Protein AF-A0A950QG90-F1 (afdb_monomer_lite)

Sequence (172 aa):
ELANNVAQRLGIDSALLRQELRHAATNRSAQFNPGTQAEVSDAEKVIVRLLAPGAPNELDELRAQVSDVLLNESLTGGLAAASIIDSLLSPLAGGATPESDQRLLASILMQETEELSFELVESAIEALRRRKLEGRKRALNANIAEAERKNDAAALSALLAEKVAIERALRA

Secondary structure (DSSP, 8-state):
--SSSSTTS----TTTHHHHHHHHHHSTTS-----SS-PPPHHHHHHHHHHSTTS-GGGHHHHHHHHHHHHHTTTTTT-TTHHHHHHHH-GGG-PPPPHHHHHHHHHHHHS--S---HHHHHHHHHHHHHHHHHHHHHHHHHHHHHHHHHT-HHHHHHHHHHHHHHHHHTT-

pLDDT: mean 74.64, std 17.27, range [37.06, 91.25]

Structure (mmCIF, N/CA/C/O backbone):
data_AF-A0A950QG90-F1
#
_entry.id   AF-A0A950QG90-F1
#
loop_
_atom_site.group_PDB
_atom_site.id
_atom_site.type_symbol
_atom_site.label_atom_id
_atom_site.label_alt_id
_atom_site.label_comp_id
_atom_site.label_asym_id
_atom_site.label_entity_id
_atom_site.label_seq_id
_atom_site.pdbx_PDB_ins_code
_atom_site.Cartn_x
_atom_site.Cartn_y
_atom_site.Cartn_z
_atom_site.occupancy
_atom_site.B_iso_or_equiv
_atom_site.auth_seq_id
_atom_site.auth_comp_id
_atom_site.auth_asym_id
_atom_site.auth_atom_id
_atom_site.pdbx_PDB_model_num
ATOM 1 N N . GLU A 1 1 ? 45.994 20.817 -21.117 1.00 47.19 1 GLU A N 1
ATOM 2 C CA . GLU A 1 1 ? 44.967 21.871 -20.954 1.00 47.19 1 GLU A CA 1
ATOM 3 C C . GLU A 1 1 ? 43.684 21.301 -21.560 1.00 47.19 1 GLU A C 1
ATOM 5 O O . GLU A 1 1 ? 43.687 21.031 -22.744 1.00 47.19 1 GLU A O 1
ATOM 10 N N . LEU A 1 2 ? 42.690 20.781 -20.833 1.00 46.34 2 LEU A N 1
ATOM 11 C CA . LEU A 1 2 ? 41.703 21.523 -20.041 1.00 46.34 2 LEU A CA 1
ATOM 12 C C . LEU A 1 2 ? 40.858 20.539 -19.179 1.00 46.34 2 LEU A C 1
ATOM 14 O O . LEU A 1 2 ? 39.637 20.561 -19.220 1.00 46.34 2 LEU A O 1
ATOM 18 N N . ALA A 1 3 ? 41.499 19.631 -18.429 1.00 45.00 3 ALA A N 1
ATOM 19 C CA . ALA A 1 3 ? 40.799 18.685 -17.532 1.00 45.00 3 ALA A CA 1
ATOM 20 C C . ALA A 1 3 ? 41.344 18.646 -16.087 1.00 45.00 3 ALA A C 1
ATOM 22 O O . ALA A 1 3 ? 40.701 18.092 -15.204 1.00 45.00 3 ALA A O 1
ATOM 23 N N . ASN A 1 4 ? 42.480 19.300 -15.808 1.00 42.94 4 ASN A N 1
ATOM 24 C CA . ASN A 1 4 ? 43.113 19.293 -14.478 1.00 42.94 4 ASN A CA 1
ATOM 25 C C . ASN A 1 4 ? 42.771 20.503 -13.589 1.00 42.94 4 ASN A C 1
ATOM 27 O O . ASN A 1 4 ? 43.259 20.573 -12.468 1.00 42.94 4 ASN A O 1
ATOM 31 N N . ASN A 1 5 ? 41.943 21.453 -14.042 1.00 46.12 5 ASN A N 1
ATOM 32 C CA . ASN A 1 5 ? 41.734 22.724 -13.324 1.00 46.12 5 ASN A CA 1
ATOM 33 C C . ASN A 1 5 ? 40.428 22.845 -12.516 1.00 46.12 5 ASN A C 1
ATOM 35 O O . ASN A 1 5 ? 40.158 23.910 -11.971 1.00 46.12 5 ASN A O 1
ATOM 39 N N . VAL A 1 6 ? 39.629 21.780 -12.376 1.00 45.81 6 VAL A N 1
ATOM 40 C CA . VAL A 1 6 ? 38.404 21.819 -11.540 1.00 45.81 6 VAL A CA 1
ATOM 41 C C . VAL A 1 6 ? 38.549 21.019 -10.236 1.00 45.81 6 VAL A C 1
ATOM 43 O O . VAL A 1 6 ? 37.881 21.318 -9.251 1.00 45.81 6 VAL A O 1
ATOM 46 N N . ALA A 1 7 ? 39.499 20.083 -10.156 1.00 44.94 7 ALA A N 1
ATOM 47 C CA . ALA A 1 7 ? 39.683 19.224 -8.982 1.00 44.94 7 ALA A CA 1
ATOM 48 C C . ALA A 1 7 ? 40.475 19.866 -7.820 1.00 44.94 7 ALA A C 1
ATOM 50 O O . ALA A 1 7 ? 40.556 19.282 -6.746 1.00 44.94 7 ALA A O 1
ATOM 51 N N . GLN A 1 8 ? 41.045 21.065 -7.994 1.00 44.78 8 GLN A N 1
ATOM 52 C CA . GLN A 1 8 ? 41.934 21.687 -6.997 1.00 44.78 8 GLN A CA 1
ATOM 53 C C . GLN A 1 8 ? 41.297 22.860 -6.226 1.00 44.78 8 GLN A C 1
ATOM 55 O O . GLN A 1 8 ? 41.977 23.531 -5.453 1.00 44.78 8 GLN A O 1
ATOM 60 N N . ARG A 1 9 ? 39.991 23.120 -6.410 1.00 47.19 9 ARG A N 1
ATOM 61 C CA . ARG A 1 9 ? 39.286 24.254 -5.774 1.00 47.19 9 ARG A CA 1
ATOM 62 C C . ARG A 1 9 ? 38.211 23.902 -4.749 1.00 47.19 9 ARG A C 1
ATOM 64 O O . ARG A 1 9 ? 37.598 24.807 -4.194 1.00 47.19 9 ARG A O 1
ATOM 71 N N . LEU A 1 10 ? 38.028 22.626 -4.435 1.00 47.44 10 LEU A N 1
ATOM 72 C CA . LEU A 1 10 ? 37.177 22.193 -3.330 1.00 47.44 10 LEU A CA 1
ATOM 73 C C . LEU A 1 10 ? 37.956 21.156 -2.529 1.00 47.44 10 LEU A C 1
ATOM 75 O O . LEU A 1 10 ? 37.904 19.966 -2.817 1.00 47.44 10 LEU A O 1
ATOM 79 N N . GLY A 1 11 ? 38.734 21.645 -1.560 1.00 47.62 11 GLY A N 1
ATOM 80 C CA . GLY A 1 11 ? 39.412 20.836 -0.550 1.00 47.62 11 GLY A CA 1
ATOM 81 C C . GLY A 1 11 ? 38.398 20.137 0.349 1.00 47.62 11 GLY A C 1
ATOM 82 O O . GLY A 1 11 ? 38.196 20.538 1.489 1.00 47.62 11 GLY A O 1
ATOM 83 N N . ILE A 1 12 ? 37.724 19.129 -0.195 1.00 45.41 12 ILE A N 1
ATOM 84 C CA . ILE A 1 12 ? 36.775 18.295 0.526 1.00 45.41 12 ILE A CA 1
ATOM 85 C C . ILE A 1 12 ? 37.438 16.936 0.696 1.00 45.41 12 ILE A C 1
ATOM 87 O O . ILE A 1 12 ? 37.581 16.150 -0.242 1.00 45.41 12 ILE A O 1
ATOM 91 N N . ASP A 1 13 ? 37.892 16.724 1.925 1.00 48.12 13 ASP A N 1
ATOM 92 C CA . ASP A 1 13 ? 38.485 15.503 2.441 1.00 48.12 13 ASP A CA 1
ATOM 93 C C . ASP A 1 13 ? 37.626 14.278 2.087 1.00 48.12 13 ASP A C 1
ATOM 95 O O . ASP A 1 13 ? 36.554 14.029 2.647 1.00 48.12 13 ASP A O 1
ATOM 99 N N . SER A 1 14 ? 38.127 13.473 1.150 1.00 49.69 14 SER A N 1
ATOM 100 C CA . SER A 1 14 ? 37.496 12.257 0.607 1.00 49.69 14 SER A CA 1
ATOM 101 C C . SER A 1 14 ? 37.397 11.077 1.600 1.00 49.69 14 SER A C 1
ATOM 103 O O . SER A 1 14 ? 37.070 9.942 1.226 1.00 49.69 14 SER A O 1
ATOM 105 N N . ALA A 1 15 ? 37.640 11.338 2.885 1.00 49.34 15 ALA A N 1
ATOM 106 C CA . ALA A 1 15 ? 37.450 10.397 3.982 1.00 49.34 15 ALA A CA 1
ATOM 107 C C . ALA A 1 15 ? 36.160 10.658 4.782 1.00 49.34 15 ALA A C 1
ATOM 109 O O . ALA A 1 15 ? 35.570 9.701 5.280 1.00 49.34 15 ALA A O 1
ATOM 110 N N . LEU A 1 16 ? 35.661 11.903 4.844 1.00 48.56 16 LEU A N 1
ATOM 111 C CA . LEU A 1 16 ? 34.478 12.232 5.655 1.00 48.56 16 LEU A CA 1
ATOM 112 C C . LEU A 1 16 ? 33.152 11.878 4.949 1.00 48.56 16 LEU A C 1
ATOM 114 O O . LEU A 1 16 ? 32.185 11.479 5.593 1.00 48.56 16 LEU A O 1
ATOM 118 N N . LEU A 1 17 ? 33.119 11.920 3.609 1.00 46.31 17 LEU A N 1
ATOM 119 C CA . LEU A 1 17 ? 31.901 11.662 2.822 1.00 46.31 17 LEU A CA 1
ATOM 120 C C . LEU A 1 17 ? 31.435 10.192 2.881 1.00 46.31 17 LEU A C 1
ATOM 122 O O . LEU A 1 17 ? 30.248 9.897 2.756 1.00 46.31 17 LEU A O 1
ATOM 126 N N . ARG A 1 18 ? 32.362 9.250 3.104 1.00 48.28 18 ARG A N 1
ATOM 127 C CA . ARG A 1 18 ? 32.025 7.824 3.264 1.00 48.28 18 ARG A CA 1
ATOM 128 C C . ARG A 1 18 ? 31.489 7.492 4.657 1.00 48.28 18 ARG A C 1
ATOM 130 O O . ARG A 1 18 ? 30.793 6.490 4.803 1.00 48.28 18 ARG A O 1
ATOM 137 N N . GLN A 1 19 ? 31.764 8.328 5.658 1.00 47.28 19 GLN A N 1
ATOM 138 C CA . GLN A 1 19 ? 31.199 8.165 6.996 1.00 47.28 19 GLN A CA 1
ATOM 139 C C . GLN A 1 19 ? 29.782 8.755 7.081 1.00 47.28 19 GLN A C 1
ATOM 141 O O . GLN A 1 19 ? 28.897 8.111 7.642 1.00 47.28 19 GLN A O 1
ATOM 146 N N . GLU A 1 20 ? 29.530 9.887 6.418 1.00 51.44 20 GLU A N 1
ATOM 147 C CA . GLU A 1 20 ? 28.186 10.473 6.277 1.00 51.44 20 GLU A CA 1
ATOM 148 C C . GLU A 1 20 ? 27.225 9.553 5.494 1.00 51.44 20 GLU A C 1
ATOM 150 O O . GLU A 1 20 ? 26.095 9.316 5.925 1.00 51.44 20 GLU A O 1
ATOM 155 N N . LEU A 1 21 ? 27.683 8.916 4.405 1.00 49.56 21 LEU A N 1
ATOM 156 C CA . LEU A 1 21 ? 26.856 7.957 3.653 1.00 49.56 21 LEU A CA 1
ATOM 157 C C . LEU A 1 21 ? 26.511 6.689 4.455 1.00 49.56 21 LEU A C 1
ATOM 159 O O . LEU A 1 21 ? 25.429 6.125 4.283 1.00 49.56 21 LEU A O 1
ATOM 163 N N . ARG A 1 22 ? 27.385 6.249 5.373 1.00 44.06 22 ARG A N 1
ATOM 164 C CA . ARG A 1 22 ? 27.114 5.071 6.214 1.00 44.06 22 ARG A CA 1
ATOM 165 C C . ARG A 1 22 ? 26.105 5.373 7.328 1.00 44.06 22 ARG A C 1
ATOM 167 O O . ARG A 1 22 ? 25.326 4.493 7.697 1.00 44.06 22 ARG A O 1
ATOM 174 N N . HIS A 1 23 ? 26.050 6.613 7.815 1.00 40.72 23 HIS A N 1
ATOM 175 C CA . HIS A 1 23 ? 25.010 7.036 8.756 1.00 40.72 23 HIS A CA 1
ATOM 176 C C . HIS A 1 23 ? 23.644 7.248 8.082 1.00 40.72 23 HIS A C 1
ATOM 178 O O . HIS A 1 23 ? 22.625 6.912 8.685 1.00 40.72 23 HIS A O 1
ATOM 184 N N . ALA A 1 24 ? 23.603 7.684 6.819 1.00 40.03 24 ALA A N 1
ATOM 185 C CA . ALA A 1 24 ? 22.348 7.850 6.077 1.00 40.03 24 ALA A CA 1
ATOM 186 C C . ALA A 1 24 ? 21.659 6.516 5.718 1.00 40.03 24 ALA A C 1
ATOM 188 O O . ALA A 1 24 ? 20.432 6.431 5.752 1.00 40.03 24 ALA A O 1
ATOM 189 N N . ALA A 1 25 ? 22.425 5.454 5.441 1.00 39.66 25 ALA A N 1
ATOM 190 C CA . ALA A 1 25 ? 21.866 4.133 5.132 1.00 39.66 25 ALA A CA 1
ATOM 191 C C . ALA A 1 25 ? 21.343 3.386 6.375 1.00 39.66 25 ALA A C 1
ATOM 193 O O . ALA A 1 25 ? 20.400 2.605 6.281 1.00 39.66 25 ALA A O 1
ATOM 194 N N . THR A 1 26 ? 21.920 3.642 7.554 1.00 43.09 26 THR A N 1
ATOM 195 C CA . THR A 1 26 ? 21.582 2.890 8.778 1.00 43.09 26 THR A CA 1
ATOM 196 C C . THR A 1 26 ? 20.436 3.530 9.582 1.00 43.09 26 THR A C 1
ATOM 198 O O . THR A 1 26 ? 19.814 2.851 10.392 1.00 43.09 26 THR A O 1
ATOM 201 N N . ASN A 1 27 ? 20.095 4.804 9.335 1.00 40.25 27 ASN A N 1
ATOM 202 C CA . ASN A 1 27 ? 19.041 5.519 10.076 1.00 40.25 27 ASN A CA 1
ATOM 203 C C . ASN A 1 27 ? 17.638 5.493 9.432 1.00 40.25 27 ASN A C 1
ATOM 205 O O . ASN A 1 27 ? 16.673 5.876 10.097 1.00 40.25 27 ASN A O 1
ATOM 209 N N . ARG A 1 28 ? 17.463 5.010 8.190 1.00 45.22 28 ARG A N 1
ATOM 210 C CA . ARG A 1 28 ? 16.127 4.931 7.546 1.00 45.22 28 ARG A CA 1
ATOM 211 C C . ARG A 1 28 ? 15.216 3.841 8.147 1.00 45.22 28 ARG A C 1
ATOM 213 O O . ARG A 1 28 ? 14.041 3.767 7.812 1.00 45.22 28 ARG A O 1
ATOM 220 N N . SER A 1 29 ? 15.707 3.037 9.089 1.00 44.28 29 SER A N 1
ATOM 221 C CA . SER A 1 29 ? 14.902 2.062 9.839 1.00 44.28 29 SER A CA 1
ATOM 222 C C . SER A 1 29 ? 14.345 2.592 11.171 1.00 44.28 29 SER A C 1
ATOM 224 O O . SER A 1 29 ? 13.569 1.885 11.811 1.00 44.28 29 SER A O 1
ATOM 226 N N . ALA A 1 30 ? 14.686 3.820 11.595 1.00 40.47 30 ALA A N 1
ATOM 227 C CA . ALA A 1 30 ? 14.398 4.282 12.961 1.00 40.47 30 ALA A CA 1
ATOM 228 C C . ALA A 1 30 ? 13.481 5.512 13.102 1.00 40.47 30 ALA A C 1
ATOM 230 O O . ALA A 1 30 ? 13.107 5.838 14.227 1.00 40.47 30 ALA A O 1
ATOM 231 N N . GLN A 1 31 ? 13.064 6.195 12.032 1.00 40.22 31 GLN A N 1
ATOM 232 C CA . GLN A 1 31 ? 12.203 7.382 12.168 1.00 40.22 31 GLN A CA 1
ATOM 233 C C . GLN A 1 31 ? 11.017 7.364 11.203 1.00 40.22 31 GLN A C 1
ATOM 235 O O . GLN A 1 31 ? 10.962 8.086 10.213 1.00 40.22 31 GLN A O 1
ATOM 240 N N . PHE A 1 32 ? 10.004 6.575 11.562 1.00 46.28 32 PHE A N 1
ATOM 241 C CA . PHE A 1 32 ? 8.627 6.877 11.182 1.00 46.28 32 PHE A CA 1
ATOM 242 C C . PHE A 1 32 ? 8.206 8.175 11.877 1.00 46.28 32 PHE A C 1
ATOM 244 O O . PHE A 1 32 ? 7.756 8.154 13.022 1.00 46.28 32 PHE A O 1
ATOM 251 N N . ASN A 1 33 ? 8.365 9.303 11.188 1.00 38.25 33 ASN A N 1
ATOM 252 C CA . ASN A 1 33 ? 7.849 10.594 11.623 1.00 38.25 33 ASN A CA 1
ATOM 253 C C . ASN A 1 33 ? 6.568 10.902 10.819 1.00 38.25 33 ASN A C 1
ATOM 255 O O . ASN A 1 33 ? 6.654 11.120 9.610 1.00 38.25 33 ASN A O 1
ATOM 259 N N . PRO A 1 34 ? 5.363 10.863 11.419 1.00 50.78 34 PRO A N 1
ATOM 260 C CA . PRO A 1 34 ? 4.128 11.181 10.722 1.00 50.78 34 PRO A CA 1
ATOM 261 C C . PRO A 1 34 ? 3.858 12.680 10.873 1.00 50.78 34 PRO A C 1
ATOM 263 O O . PRO A 1 34 ? 3.295 13.106 11.878 1.00 50.78 34 PRO A O 1
ATOM 266 N N . GLY A 1 35 ? 4.262 13.492 9.897 1.00 39.62 35 GLY A N 1
ATOM 267 C CA . GLY A 1 35 ? 3.924 14.916 9.937 1.00 39.62 35 GLY A CA 1
ATOM 268 C C . GLY A 1 35 ? 4.846 15.836 9.158 1.00 39.62 35 GLY A C 1
ATOM 269 O O . GLY A 1 35 ? 5.395 16.759 9.737 1.00 39.62 35 GLY A O 1
ATOM 270 N N . THR A 1 36 ? 4.974 15.621 7.857 1.00 37.06 36 THR A N 1
ATOM 271 C CA . THR A 1 36 ? 5.448 16.610 6.876 1.00 37.06 36 THR A CA 1
ATOM 272 C C . THR A 1 36 ? 5.029 16.083 5.505 1.00 37.06 36 THR A C 1
ATOM 274 O O . THR A 1 36 ? 4.814 14.879 5.374 1.00 37.06 36 THR A O 1
ATOM 277 N N . GLN A 1 37 ? 4.798 16.965 4.528 1.00 42.81 37 GLN A N 1
ATOM 278 C CA . GLN A 1 37 ? 4.364 16.626 3.161 1.00 42.81 37 GLN A CA 1
ATOM 279 C C . GLN A 1 37 ? 4.966 15.296 2.701 1.00 42.81 37 GLN A C 1
ATOM 281 O O . GLN A 1 37 ? 6.182 15.138 2.753 1.00 42.81 37 GLN A O 1
ATOM 286 N N . ALA A 1 38 ? 4.102 14.335 2.364 1.00 53.88 38 ALA A N 1
ATOM 287 C CA . ALA A 1 38 ? 4.488 12.944 2.197 1.00 53.88 38 ALA A CA 1
ATOM 288 C C . ALA A 1 38 ? 5.592 12.827 1.139 1.00 53.88 38 ALA A C 1
ATOM 290 O O . ALA A 1 38 ? 5.336 12.959 -0.056 1.00 53.88 38 ALA A O 1
ATOM 291 N N . GLU A 1 39 ? 6.828 12.616 1.587 1.00 71.56 39 GLU A N 1
ATOM 292 C CA . GLU A 1 39 ? 7.898 12.184 0.702 1.00 71.56 39 GLU A CA 1
ATOM 293 C C . GLU A 1 39 ? 7.455 10.865 0.067 1.00 71.56 39 GLU A C 1
ATOM 295 O O . GLU A 1 39 ? 6.943 9.976 0.755 1.00 71.56 39 GLU A O 1
ATOM 300 N N . VAL A 1 40 ? 7.612 10.752 -1.253 1.00 80.56 40 VAL A N 1
ATOM 301 C CA . VAL A 1 40 ? 7.253 9.530 -1.977 1.00 80.56 40 VAL A CA 1
ATOM 302 C C . VAL A 1 40 ? 8.074 8.379 -1.411 1.00 80.56 40 VAL A C 1
ATOM 304 O O . VAL A 1 40 ? 9.309 8.403 -1.455 1.00 80.56 40 VAL A O 1
ATOM 307 N N . SER A 1 41 ? 7.381 7.380 -0.865 1.00 86.62 41 SER A N 1
ATOM 308 C CA . SER A 1 41 ? 8.027 6.199 -0.299 1.00 86.62 41 SER A CA 1
ATOM 309 C C . SER A 1 41 ? 8.739 5.388 -1.383 1.00 86.62 41 SER A C 1
ATOM 311 O O . SER A 1 41 ? 8.372 5.433 -2.555 1.00 86.62 41 SER A O 1
ATOM 313 N N . ASP A 1 42 ? 9.759 4.614 -1.013 1.00 85.88 42 ASP A N 1
ATOM 314 C CA . ASP A 1 42 ? 10.489 3.807 -1.998 1.00 85.88 42 ASP A CA 1
ATOM 315 C C . ASP A 1 42 ? 9.577 2.747 -2.651 1.00 85.88 42 ASP A C 1
ATOM 317 O O . ASP A 1 42 ? 9.679 2.508 -3.851 1.00 85.88 42 ASP A O 1
ATOM 321 N N . ALA A 1 43 ? 8.595 2.215 -1.912 1.00 87.38 43 ALA A N 1
ATOM 322 C CA . ALA A 1 43 ? 7.559 1.337 -2.460 1.00 87.38 43 ALA A CA 1
ATOM 323 C C . ALA A 1 43 ? 6.696 2.042 -3.524 1.00 87.38 43 ALA A C 1
ATOM 325 O O . ALA A 1 43 ? 6.459 1.490 -4.595 1.00 87.38 43 ALA A O 1
ATOM 326 N N . GLU A 1 44 ? 6.275 3.288 -3.274 1.00 89.31 44 GLU A N 1
ATOM 327 C CA . GLU A 1 44 ? 5.551 4.096 -4.267 1.00 89.31 44 GLU A CA 1
ATOM 328 C C . GLU A 1 44 ? 6.386 4.342 -5.523 1.00 89.31 44 GLU A C 1
ATOM 330 O O . GLU A 1 44 ? 5.845 4.288 -6.625 1.00 89.31 44 GLU A O 1
ATOM 335 N N . LYS A 1 45 ? 7.697 4.568 -5.379 1.00 89.38 45 LYS A N 1
ATOM 336 C CA . LYS A 1 45 ? 8.604 4.734 -6.523 1.00 89.38 45 LYS A CA 1
ATOM 337 C C . LYS A 1 45 ? 8.716 3.457 -7.342 1.00 89.38 45 LYS A C 1
ATOM 339 O O . LYS A 1 45 ? 8.709 3.537 -8.558 1.00 89.38 45 LYS A O 1
ATOM 344 N N . VAL A 1 46 ? 8.799 2.284 -6.719 1.00 90.00 46 VAL A N 1
ATOM 345 C CA . VAL A 1 46 ? 8.870 1.009 -7.455 1.00 90.00 46 VAL A CA 1
ATOM 346 C C . VAL A 1 46 ? 7.595 0.777 -8.274 1.00 90.00 46 VAL A C 1
ATOM 348 O O . VAL A 1 46 ? 7.678 0.461 -9.459 1.00 90.00 46 VAL A O 1
ATOM 351 N N . ILE A 1 47 ? 6.422 1.009 -7.679 1.00 90.06 47 ILE A N 1
ATOM 352 C CA . ILE A 1 47 ? 5.124 0.872 -8.362 1.00 90.06 47 ILE A CA 1
ATOM 353 C C . ILE A 1 47 ? 4.966 1.923 -9.471 1.00 90.06 47 ILE A C 1
ATOM 355 O O . ILE A 1 47 ? 4.681 1.567 -10.612 1.00 90.06 47 ILE A O 1
ATOM 359 N N . VAL A 1 48 ? 5.259 3.186 -9.134 1.00 89.50 48 VAL A N 1
ATOM 360 C CA . VAL A 1 48 ? 5.853 4.218 -10.000 1.00 89.50 48 VAL A CA 1
ATOM 361 C C . VAL A 1 48 ? 6.306 3.747 -11.381 1.00 89.50 48 VAL A C 1
ATOM 363 O O . VAL A 1 48 ? 5.691 3.923 -12.434 1.00 89.50 48 VAL A O 1
ATOM 366 N N . ARG A 1 49 ? 7.470 3.112 -11.292 1.00 88.88 49 ARG A N 1
ATOM 367 C CA . ARG A 1 49 ? 8.329 2.681 -12.379 1.00 88.88 49 ARG A CA 1
ATOM 368 C C . ARG A 1 49 ? 7.730 1.537 -13.155 1.00 88.88 49 ARG A C 1
ATOM 370 O O . ARG A 1 49 ? 7.731 1.598 -14.375 1.00 88.88 49 ARG A O 1
ATOM 377 N N . LEU A 1 50 ? 7.192 0.537 -12.459 1.00 89.44 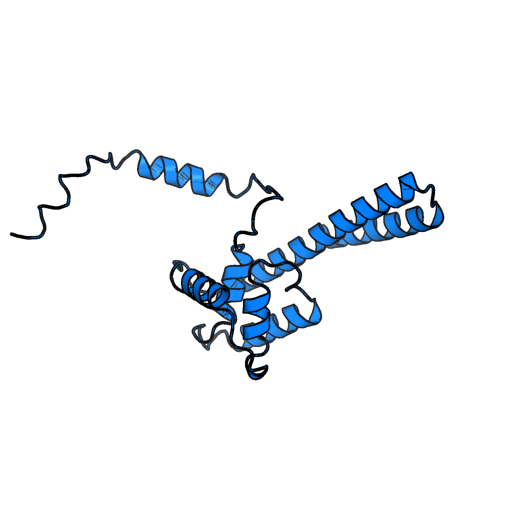50 LEU A N 1
ATOM 378 C CA . LEU A 1 50 ? 6.556 -0.615 -13.089 1.00 89.44 50 LEU A CA 1
ATOM 379 C C . LEU A 1 50 ? 5.391 -0.191 -13.993 1.00 89.44 50 LEU A C 1
ATOM 381 O O . LEU A 1 50 ? 5.237 -0.710 -15.095 1.00 89.44 50 LEU A O 1
ATOM 385 N N . LEU A 1 51 ? 4.572 0.758 -13.535 1.00 87.69 51 LEU A N 1
ATOM 386 C CA . LEU A 1 51 ? 3.414 1.236 -14.290 1.00 87.69 51 LEU A CA 1
ATOM 387 C C . LEU A 1 51 ? 3.794 2.222 -15.402 1.00 87.69 51 LEU A C 1
ATOM 389 O O . LEU A 1 51 ? 3.027 2.406 -16.347 1.00 87.69 51 LEU A O 1
ATOM 393 N N . ALA A 1 52 ? 4.973 2.840 -15.327 1.00 87.00 52 ALA A N 1
ATOM 394 C CA . ALA A 1 52 ? 5.432 3.769 -16.344 1.00 87.00 52 ALA A CA 1
ATOM 395 C C . ALA A 1 52 ? 5.662 3.061 -17.699 1.00 87.00 52 ALA A C 1
ATOM 397 O O . ALA A 1 52 ? 6.135 1.921 -17.752 1.00 87.00 52 ALA A O 1
ATOM 398 N N . PRO A 1 53 ? 5.409 3.747 -18.829 1.00 76.94 53 PRO A N 1
ATOM 399 C CA . PRO A 1 53 ? 5.551 3.170 -20.170 1.00 76.94 53 PRO A CA 1
ATOM 400 C C . PRO A 1 53 ? 6.993 2.779 -20.552 1.00 76.94 53 PRO A C 1
ATOM 402 O O . PRO A 1 53 ? 7.196 2.197 -21.610 1.00 76.94 53 PRO A O 1
ATOM 405 N N . GLY A 1 54 ? 7.991 3.095 -19.717 1.00 75.81 54 GLY A N 1
ATOM 406 C CA . GLY A 1 54 ? 9.397 2.722 -19.911 1.00 75.81 54 GLY A CA 1
ATOM 407 C C . GLY A 1 54 ? 9.851 1.461 -19.164 1.00 75.81 54 GLY A C 1
ATOM 408 O O . GLY A 1 54 ? 11.026 1.116 -19.260 1.00 75.81 54 GLY A O 1
ATOM 409 N N . ALA A 1 55 ? 8.973 0.792 -18.405 1.00 81.56 55 ALA A N 1
ATOM 410 C CA . ALA A 1 55 ? 9.334 -0.455 -17.728 1.00 81.56 55 ALA A CA 1
ATOM 411 C C . ALA A 1 55 ? 9.616 -1.596 -18.727 1.00 81.56 55 ALA A C 1
ATOM 413 O O . ALA A 1 55 ? 8.973 -1.635 -19.780 1.00 81.56 55 ALA A O 1
ATOM 414 N N . PRO A 1 56 ? 10.523 -2.539 -18.392 1.00 82.38 56 PRO A N 1
ATOM 415 C CA . PRO A 1 56 ? 10.829 -3.690 -19.239 1.00 82.38 56 PRO A CA 1
ATOM 416 C C . PRO A 1 56 ? 9.573 -4.480 -19.622 1.00 82.38 56 PRO A C 1
ATOM 418 O O . PRO A 1 56 ? 8.774 -4.828 -18.754 1.00 82.38 56 PRO A O 1
ATOM 421 N N . ASN A 1 57 ? 9.436 -4.824 -20.906 1.00 84.38 57 ASN A N 1
ATOM 422 C CA . ASN A 1 57 ? 8.294 -5.600 -21.419 1.00 84.38 57 ASN A CA 1
ATOM 423 C C . ASN A 1 57 ? 8.186 -6.996 -20.770 1.00 84.38 57 ASN A C 1
ATOM 425 O O . ASN A 1 57 ? 7.112 -7.579 -20.689 1.00 84.38 57 ASN A O 1
ATOM 429 N N . GLU A 1 58 ? 9.300 -7.538 -20.274 1.00 86.69 58 GLU A N 1
ATOM 430 C CA . GLU A 1 58 ? 9.353 -8.806 -19.529 1.00 86.69 58 GLU A CA 1
ATOM 431 C C . GLU A 1 58 ? 8.512 -8.769 -18.242 1.00 86.69 58 GLU A C 1
ATOM 433 O O . GLU A 1 58 ? 8.119 -9.811 -17.725 1.00 86.69 58 GLU A O 1
ATOM 438 N N . LEU A 1 59 ? 8.207 -7.568 -17.738 1.00 86.31 59 LEU A N 1
ATOM 439 C CA . LEU A 1 59 ? 7.384 -7.347 -16.554 1.00 86.31 59 LEU A CA 1
ATOM 440 C C . LEU A 1 59 ? 5.926 -7.016 -16.898 1.00 86.31 59 LEU A C 1
ATOM 442 O O . LEU A 1 59 ? 5.189 -6.611 -16.006 1.00 86.31 59 LEU A O 1
ATOM 446 N N . ASP A 1 60 ? 5.472 -7.165 -18.145 1.00 87.12 60 ASP A N 1
ATOM 447 C CA . ASP A 1 60 ? 4.104 -6.786 -18.531 1.00 87.12 60 ASP A CA 1
ATOM 448 C C . ASP A 1 60 ? 3.025 -7.629 -17.834 1.00 87.12 60 ASP A C 1
ATOM 450 O O . ASP A 1 60 ? 2.003 -7.090 -17.405 1.00 87.12 60 ASP A O 1
ATOM 454 N N . GLU A 1 61 ? 3.268 -8.928 -17.638 1.00 88.56 61 GLU A N 1
ATOM 455 C CA . GLU A 1 61 ? 2.374 -9.792 -16.852 1.00 88.56 61 GLU A CA 1
ATOM 456 C C . GLU A 1 61 ? 2.317 -9.342 -15.386 1.00 88.56 61 GLU A C 1
ATOM 458 O O . GLU A 1 61 ? 1.236 -9.199 -14.809 1.00 88.56 61 GLU A O 1
ATOM 463 N N . LEU A 1 62 ? 3.481 -9.033 -14.806 1.00 88.31 62 LEU A N 1
ATOM 464 C CA . LEU A 1 62 ? 3.587 -8.510 -13.448 1.00 88.31 62 LEU A CA 1
ATOM 465 C C . LEU A 1 62 ? 2.876 -7.158 -13.326 1.00 88.31 62 LEU A C 1
ATOM 467 O O . LEU A 1 62 ? 2.128 -6.937 -12.383 1.00 88.31 62 LEU A O 1
ATOM 471 N N . ARG A 1 63 ? 3.051 -6.264 -14.301 1.00 89.50 63 ARG A N 1
ATOM 472 C CA . ARG A 1 63 ? 2.396 -4.953 -14.371 1.00 89.50 63 ARG A CA 1
ATOM 473 C C . ARG A 1 63 ? 0.876 -5.093 -14.347 1.00 89.50 63 ARG A C 1
ATOM 475 O O . ARG A 1 63 ? 0.221 -4.369 -13.596 1.00 89.50 63 ARG A O 1
ATOM 482 N N . ALA A 1 64 ? 0.320 -6.023 -15.125 1.00 89.19 64 ALA A N 1
ATOM 483 C CA . ALA A 1 64 ? -1.112 -6.313 -15.124 1.00 89.19 64 ALA A CA 1
ATOM 484 C C . ALA A 1 64 ? -1.575 -6.843 -13.756 1.00 89.19 64 ALA A C 1
ATOM 486 O O . ALA A 1 64 ? -2.515 -6.303 -13.175 1.00 89.19 64 ALA A O 1
ATOM 487 N N . GLN A 1 65 ? -0.856 -7.816 -13.187 1.00 90.38 65 GLN A N 1
ATOM 488 C CA . GLN A 1 65 ? -1.161 -8.371 -11.866 1.00 90.38 65 GLN A CA 1
ATOM 489 C C . GLN A 1 65 ? -1.121 -7.304 -10.761 1.00 90.38 65 GLN A C 1
ATOM 491 O O . GLN A 1 65 ? -2.019 -7.234 -9.923 1.00 90.38 65 GLN A O 1
ATOM 496 N N . VAL A 1 66 ? -0.095 -6.452 -10.756 1.00 91.25 66 VAL A N 1
ATOM 497 C CA . VAL A 1 66 ? 0.041 -5.349 -9.799 1.00 91.25 66 VAL A CA 1
ATOM 498 C C . VAL A 1 66 ? -1.093 -4.348 -9.970 1.00 91.25 66 VAL A C 1
ATOM 500 O O . VAL A 1 66 ? -1.667 -3.913 -8.975 1.00 91.25 66 VAL A O 1
ATOM 503 N N . SER A 1 67 ? -1.449 -4.008 -11.209 1.00 90.00 67 SER A N 1
ATOM 504 C CA . SER A 1 67 ? -2.562 -3.098 -11.494 1.00 90.00 67 SER A CA 1
ATOM 505 C C . SER A 1 67 ? -3.873 -3.624 -10.908 1.00 90.00 67 SER A C 1
ATOM 507 O O . SER A 1 67 ? -4.568 -2.895 -10.198 1.00 90.00 67 SER A O 1
ATOM 509 N N . ASP A 1 68 ? -4.157 -4.912 -11.107 1.00 90.19 68 ASP A N 1
ATOM 510 C CA . ASP A 1 68 ? -5.332 -5.571 -10.536 1.00 90.19 68 ASP A CA 1
ATOM 511 C C . ASP A 1 68 ? -5.305 -5.562 -9.004 1.00 90.19 68 ASP A C 1
ATOM 513 O O . ASP A 1 68 ? -6.315 -5.258 -8.368 1.00 90.19 68 ASP A O 1
ATOM 517 N N . VAL A 1 69 ? -4.158 -5.856 -8.386 1.00 91.25 69 VAL A N 1
ATOM 518 C CA . VAL A 1 69 ? -4.002 -5.819 -6.923 1.00 91.25 69 VAL A CA 1
ATOM 519 C C . VAL A 1 69 ? -4.242 -4.410 -6.379 1.00 91.25 69 VAL A C 1
ATOM 521 O O . VAL A 1 69 ? -4.997 -4.248 -5.422 1.00 91.25 69 VAL A O 1
ATOM 524 N N . LEU A 1 70 ? -3.651 -3.381 -6.990 1.00 89.56 70 LEU A N 1
ATOM 525 C CA . LEU A 1 70 ? -3.801 -1.990 -6.555 1.00 89.56 70 LEU A CA 1
ATOM 526 C C . LEU A 1 70 ? -5.264 -1.532 -6.594 1.00 89.56 70 LEU A C 1
ATOM 528 O O . LEU A 1 70 ? -5.713 -0.864 -5.655 1.00 89.56 70 LEU A O 1
ATOM 532 N N . LEU A 1 71 ? -5.999 -1.918 -7.642 1.00 88.88 71 LEU A N 1
ATOM 533 C CA . LEU A 1 71 ? -7.417 -1.602 -7.818 1.00 88.88 71 LEU A CA 1
ATOM 534 C C . LEU A 1 71 ? -8.298 -2.390 -6.838 1.00 88.88 71 LEU A C 1
ATOM 536 O O . LEU A 1 71 ? -9.065 -1.790 -6.079 1.00 88.88 71 LEU A O 1
ATOM 540 N N . ASN A 1 72 ? -8.150 -3.718 -6.799 1.00 89.44 72 ASN A N 1
ATOM 541 C CA . ASN A 1 72 ? -8.967 -4.607 -5.967 1.00 89.44 72 ASN A CA 1
ATOM 542 C C . ASN A 1 72 ? -8.766 -4.352 -4.472 1.00 89.44 72 ASN A C 1
ATOM 544 O O . ASN A 1 72 ? -9.719 -4.363 -3.693 1.00 89.44 72 ASN A O 1
ATOM 548 N N . GLU A 1 73 ? -7.528 -4.090 -4.058 1.00 89.19 73 GLU A N 1
ATOM 549 C CA . GLU A 1 73 ? -7.197 -3.816 -2.665 1.00 89.19 73 GLU A CA 1
ATOM 550 C C . GLU A 1 73 ? -7.215 -2.321 -2.333 1.00 89.19 73 GLU A C 1
ATOM 552 O O . GLU A 1 73 ? -6.934 -1.964 -1.191 1.00 89.19 73 GLU A O 1
ATOM 557 N N . SER A 1 74 ? -7.555 -1.428 -3.270 1.00 86.94 74 SER A N 1
ATOM 558 C CA . SER A 1 74 ? -7.581 0.034 -3.076 1.00 86.94 74 SER A CA 1
ATOM 559 C C . SER A 1 74 ? -6.337 0.556 -2.333 1.00 86.94 74 SER A C 1
ATOM 561 O O . SER A 1 74 ? -6.447 1.218 -1.293 1.00 86.94 74 SER A O 1
ATOM 563 N N . LEU A 1 75 ? -5.146 0.173 -2.806 1.00 87.69 75 LEU A N 1
ATOM 564 C CA . LEU A 1 75 ? -3.864 0.473 -2.146 1.00 87.69 75 LEU A CA 1
ATOM 565 C C . LEU A 1 75 ? -3.348 1.889 -2.438 1.00 87.69 75 LEU A C 1
ATOM 567 O O . LEU A 1 75 ? -2.438 2.352 -1.752 1.00 87.69 75 LEU A O 1
ATOM 571 N N . THR A 1 76 ? -3.943 2.598 -3.402 1.00 85.06 76 THR A N 1
ATOM 572 C CA . THR A 1 76 ? -3.529 3.956 -3.801 1.00 85.06 76 THR A CA 1
ATOM 573 C C . THR A 1 76 ? -3.920 5.038 -2.788 1.00 85.06 76 THR A C 1
ATOM 575 O O . THR A 1 76 ? -3.355 6.132 -2.772 1.00 85.06 76 THR A O 1
ATOM 578 N N . GLY A 1 77 ? -4.838 4.717 -1.869 1.00 82.44 77 GLY A N 1
ATOM 579 C CA . GLY A 1 77 ? -5.364 5.638 -0.866 1.00 82.44 77 GLY A CA 1
ATOM 580 C C . GLY A 1 77 ? -4.286 6.280 0.015 1.00 82.44 77 GLY A C 1
ATOM 581 O O . GLY A 1 77 ? -3.572 5.617 0.772 1.00 82.44 77 GLY A O 1
ATOM 582 N N . GLY A 1 78 ? -4.210 7.611 -0.044 1.00 80.19 78 GLY A N 1
ATOM 583 C CA . GLY A 1 78 ? -3.330 8.416 0.799 1.00 80.19 78 GLY A CA 1
ATOM 584 C C . GLY A 1 78 ? -1.841 8.292 0.477 1.00 80.19 78 GLY A C 1
ATOM 585 O O . GLY A 1 78 ? -1.038 8.688 1.318 1.00 80.19 78 GLY A O 1
ATOM 586 N N . LEU A 1 79 ? -1.453 7.710 -0.664 1.00 85.50 79 LEU A N 1
ATOM 587 C CA . LEU A 1 79 ? -0.071 7.758 -1.164 1.00 85.50 79 LEU A CA 1
ATOM 588 C C . LEU A 1 79 ? 0.278 9.168 -1.659 1.00 85.50 79 LEU A C 1
ATOM 590 O O . LEU A 1 79 ? -0.606 9.913 -2.079 1.00 85.50 79 LEU A O 1
ATOM 594 N N . ALA A 1 80 ? 1.563 9.526 -1.632 1.00 84.81 80 ALA A N 1
ATOM 595 C CA . ALA A 1 80 ? 2.023 10.796 -2.194 1.00 84.81 80 ALA A CA 1
ATOM 596 C C . ALA A 1 80 ? 1.930 10.775 -3.724 1.00 84.81 80 ALA A C 1
ATOM 598 O O . ALA A 1 80 ? 1.525 11.755 -4.341 1.00 84.81 80 ALA A O 1
ATOM 599 N N . ALA A 1 81 ? 2.239 9.622 -4.322 1.00 85.06 81 ALA A N 1
ATOM 600 C CA . ALA A 1 81 ? 2.133 9.385 -5.758 1.00 85.06 81 ALA A CA 1
ATOM 601 C C . ALA A 1 81 ? 0.755 8.848 -6.205 1.00 85.06 81 ALA A C 1
ATOM 603 O O . ALA A 1 81 ? 0.647 8.316 -7.306 1.00 85.06 81 ALA A O 1
ATOM 604 N N . ALA A 1 82 ? -0.297 8.959 -5.380 1.00 86.19 82 ALA A N 1
ATOM 605 C CA . ALA A 1 82 ? -1.614 8.375 -5.672 1.00 86.19 82 ALA A CA 1
ATOM 606 C C . ALA A 1 82 ? -2.183 8.834 -7.024 1.00 86.19 82 ALA A C 1
ATOM 608 O O . ALA A 1 82 ? -2.552 8.004 -7.847 1.00 86.19 82 ALA A O 1
ATOM 609 N N . SER A 1 83 ? -2.172 10.144 -7.288 1.00 85.06 83 SER A N 1
ATOM 610 C CA . SER A 1 83 ? -2.682 10.724 -8.538 1.00 85.06 83 SER A CA 1
ATOM 611 C C . SER A 1 83 ? -1.910 10.254 -9.773 1.00 85.06 83 SER A C 1
ATOM 613 O O . SER A 1 83 ? -2.505 10.044 -10.831 1.00 85.06 83 SER A O 1
ATOM 615 N N . ILE A 1 84 ? -0.595 10.052 -9.642 1.00 86.12 84 ILE A N 1
ATOM 616 C CA . ILE A 1 84 ? 0.259 9.512 -10.706 1.00 86.12 84 ILE A CA 1
ATOM 617 C C . ILE A 1 84 ? -0.102 8.052 -10.963 1.00 86.12 84 ILE A C 1
ATOM 619 O O . ILE A 1 84 ? -0.331 7.683 -12.111 1.00 86.12 84 ILE A O 1
ATOM 623 N N . ILE A 1 85 ? -0.187 7.239 -9.907 1.00 86.75 85 ILE A N 1
ATOM 624 C CA . ILE A 1 85 ? -0.538 5.819 -10.008 1.00 86.75 85 ILE A CA 1
ATOM 625 C C . ILE A 1 85 ? -1.917 5.666 -10.655 1.00 86.75 85 ILE A C 1
ATOM 627 O O . ILE A 1 85 ? -2.047 4.926 -11.622 1.00 86.75 85 ILE A O 1
ATOM 631 N N . ASP A 1 86 ? -2.919 6.416 -10.199 1.00 86.06 86 ASP A N 1
ATOM 632 C CA . ASP A 1 86 ? -4.276 6.356 -10.750 1.00 86.06 86 ASP A CA 1
ATOM 633 C C . ASP A 1 86 ? -4.308 6.772 -12.235 1.00 86.06 86 ASP A C 1
ATOM 635 O O . ASP A 1 86 ? -5.004 6.154 -13.045 1.00 86.06 86 ASP A O 1
ATOM 639 N N . SER A 1 87 ? -3.502 7.769 -12.622 1.00 85.62 87 SER A N 1
ATOM 640 C CA . SER A 1 87 ? -3.365 8.189 -14.025 1.00 85.62 87 SER A CA 1
ATOM 641 C C . SER A 1 87 ? -2.692 7.121 -14.895 1.00 85.62 87 SER A C 1
ATOM 643 O O . SER A 1 87 ? -3.063 6.951 -16.054 1.00 85.62 87 SER A O 1
ATOM 645 N N . LEU A 1 88 ? -1.717 6.389 -14.347 1.00 85.31 88 LEU A N 1
ATOM 646 C CA . LEU A 1 88 ? -1.034 5.294 -15.044 1.00 85.31 88 LEU A CA 1
ATOM 647 C C . LEU A 1 88 ? -1.901 4.029 -15.137 1.00 85.31 88 LEU A C 1
ATOM 649 O O . LEU A 1 88 ? -1.821 3.314 -16.133 1.00 85.31 88 LEU A O 1
ATOM 653 N N . LEU A 1 89 ? -2.752 3.768 -14.140 1.00 84.75 89 LEU A N 1
ATOM 654 C CA . LEU A 1 89 ? -3.708 2.654 -14.143 1.00 84.75 89 LEU A CA 1
ATOM 655 C C . LEU A 1 89 ? -4.869 2.875 -15.121 1.00 84.75 89 LEU A C 1
ATOM 657 O O . LEU A 1 89 ? -5.433 1.910 -15.632 1.00 84.75 89 LEU A O 1
ATOM 661 N N . SER A 1 90 ? -5.221 4.132 -15.410 1.00 81.69 90 SER A N 1
ATOM 662 C CA . SER A 1 90 ? -6.271 4.476 -16.374 1.00 81.69 90 SER A CA 1
ATOM 663 C C . SER A 1 90 ? -5.811 5.534 -17.390 1.00 81.69 90 SER A C 1
ATOM 665 O O . SER A 1 90 ? -6.306 6.666 -17.386 1.00 81.69 90 SER A O 1
ATOM 667 N N . PRO A 1 91 ? -4.908 5.183 -18.330 1.00 66.19 91 PRO A N 1
ATOM 668 C CA . PRO A 1 91 ? -4.365 6.133 -19.310 1.00 66.19 91 PRO A CA 1
ATOM 669 C C . PRO A 1 91 ? -5.438 6.724 -20.239 1.00 66.19 91 PRO A C 1
ATOM 671 O O . PRO A 1 91 ? -5.303 7.831 -20.756 1.00 66.19 91 PRO A O 1
ATOM 674 N N . LEU A 1 92 ? -6.526 5.977 -20.450 1.00 58.34 92 LEU A N 1
ATOM 675 C CA . LEU A 1 92 ? -7.657 6.353 -21.301 1.00 58.34 92 LEU A CA 1
ATOM 676 C C . LEU A 1 92 ? -8.593 7.379 -20.647 1.00 58.34 92 LEU A C 1
ATOM 678 O O . LEU A 1 92 ? -9.448 7.932 -21.337 1.00 58.34 92 LEU A O 1
ATOM 682 N N . ALA A 1 93 ? -8.434 7.669 -19.350 1.00 58.19 93 ALA A N 1
ATOM 683 C CA . ALA A 1 93 ? -9.251 8.660 -18.651 1.00 58.19 93 ALA A CA 1
ATOM 684 C C . ALA A 1 93 ? -9.003 10.105 -19.133 1.00 58.19 93 ALA A C 1
ATOM 686 O O . ALA A 1 93 ? -9.735 11.010 -18.737 1.00 58.19 93 ALA A O 1
ATOM 687 N N . GLY A 1 94 ? -8.006 10.337 -20.000 1.00 49.41 94 GLY A N 1
ATOM 688 C CA . GLY A 1 94 ? -7.857 11.572 -20.782 1.00 49.41 94 GLY A CA 1
ATOM 689 C C . GLY A 1 94 ? -7.578 12.843 -19.972 1.00 49.41 94 GLY A C 1
ATOM 690 O O . GLY A 1 94 ? -7.525 13.932 -20.542 1.00 49.41 94 GLY A O 1
ATOM 691 N N . GLY A 1 95 ? -7.393 12.729 -18.657 1.00 58.38 95 GLY A N 1
ATOM 692 C CA . GLY A 1 95 ? -6.989 13.833 -17.802 1.00 58.38 95 GLY A CA 1
ATOM 693 C C . GLY A 1 95 ? -5.509 14.129 -17.997 1.00 58.38 95 GLY A C 1
ATOM 694 O O . GLY A 1 95 ? -4.671 13.242 -17.852 1.00 58.38 95 GLY A O 1
ATOM 695 N N . ALA A 1 96 ? -5.171 15.377 -18.314 1.00 59.94 96 ALA A N 1
ATOM 696 C CA . ALA A 1 96 ? -3.788 15.822 -18.241 1.00 59.94 96 ALA A CA 1
ATOM 697 C C . ALA A 1 96 ? -3.297 15.647 -16.796 1.00 59.94 96 ALA A C 1
ATOM 699 O O . ALA A 1 96 ? -3.895 16.198 -15.868 1.00 59.94 96 ALA A O 1
ATOM 700 N N . THR A 1 97 ? -2.218 14.887 -16.602 1.00 68.25 97 THR A N 1
ATOM 701 C CA . THR A 1 97 ? -1.537 14.838 -15.308 1.00 68.25 97 THR A CA 1
ATOM 702 C C . THR A 1 97 ? -1.082 16.254 -14.944 1.00 68.25 97 THR A C 1
ATOM 704 O O . THR A 1 97 ? -0.519 16.942 -15.803 1.00 68.25 97 THR A O 1
ATOM 707 N N . PRO A 1 98 ? -1.332 16.728 -13.712 1.00 75.94 98 PRO A N 1
ATOM 708 C CA . PRO A 1 98 ? -0.865 18.037 -13.270 1.00 75.94 98 PRO A CA 1
ATOM 709 C C . PRO A 1 98 ? 0.641 18.210 -13.502 1.00 75.94 98 PRO A C 1
ATOM 711 O O . PRO A 1 98 ? 1.408 17.255 -13.391 1.00 75.94 98 PRO A O 1
ATOM 714 N N . GLU A 1 99 ? 1.099 19.434 -13.771 1.00 75.94 99 GLU A N 1
ATOM 715 C CA . GLU A 1 99 ? 2.528 19.697 -14.007 1.00 75.94 99 GLU A CA 1
ATOM 716 C C . GLU A 1 99 ? 3.402 19.291 -12.800 1.00 75.94 99 GLU A C 1
ATOM 718 O O . GLU A 1 99 ? 4.523 18.809 -12.966 1.00 75.94 99 GLU A O 1
ATOM 723 N N . SER A 1 100 ? 2.876 19.424 -11.576 1.00 77.81 100 SER A N 1
ATOM 724 C CA . SER A 1 100 ? 3.516 18.928 -10.349 1.00 77.81 100 SER A CA 1
ATOM 725 C C . SER A 1 100 ? 3.778 17.425 -10.395 1.00 77.81 100 SER A C 1
ATOM 727 O O . SER A 1 100 ? 4.859 16.966 -10.028 1.00 77.81 100 SER A O 1
ATOM 729 N N . ASP A 1 101 ? 2.804 16.676 -10.894 1.00 80.75 101 ASP A N 1
ATOM 730 C CA . ASP A 1 101 ? 2.796 15.220 -10.923 1.00 80.75 101 ASP A CA 1
ATOM 731 C C . ASP A 1 101 ? 3.703 14.717 -12.047 1.00 80.75 101 ASP A C 1
ATOM 733 O O . ASP A 1 101 ? 4.425 13.739 -11.874 1.00 80.75 101 ASP A O 1
ATOM 737 N N . GLN A 1 102 ? 3.761 15.446 -13.165 1.00 80.50 102 GLN A N 1
ATOM 738 C CA . GLN A 1 102 ? 4.726 15.200 -14.237 1.00 80.50 102 GLN A CA 1
ATOM 739 C C . GLN A 1 102 ? 6.169 15.410 -13.773 1.00 80.50 102 GLN A C 1
ATOM 741 O O . GLN A 1 102 ? 7.033 14.580 -14.055 1.00 80.50 102 GLN A O 1
ATOM 746 N N . ARG A 1 103 ? 6.446 16.492 -13.031 1.00 82.88 103 ARG A N 1
ATOM 747 C CA . ARG A 1 103 ? 7.778 16.739 -12.453 1.00 82.88 103 ARG A CA 1
ATOM 748 C C . ARG A 1 103 ? 8.155 15.659 -11.443 1.00 82.88 103 ARG A C 1
ATOM 750 O O . ARG A 1 103 ? 9.301 15.213 -11.436 1.00 82.88 103 ARG A O 1
ATOM 757 N N . LEU A 1 104 ? 7.201 15.224 -10.621 1.00 82.50 104 L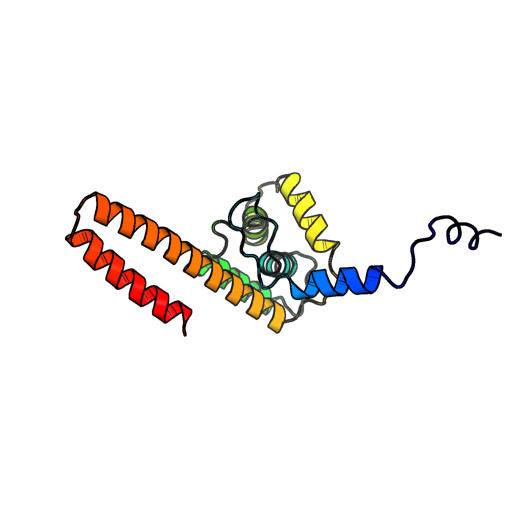EU A N 1
ATOM 758 C CA . LEU A 1 104 ? 7.412 14.150 -9.658 1.00 82.50 104 LEU A CA 1
ATOM 759 C C . LEU A 1 104 ? 7.699 12.821 -10.366 1.00 82.50 104 LEU A C 1
ATOM 761 O O . LEU A 1 104 ? 8.706 12.187 -10.057 1.00 82.50 104 LEU A O 1
ATOM 765 N N . LEU A 1 105 ? 6.899 12.449 -11.367 1.00 83.56 105 LEU A N 1
ATOM 766 C CA . LEU A 1 105 ? 7.129 11.271 -12.204 1.00 83.56 105 LEU A CA 1
ATOM 767 C C . LEU A 1 105 ? 8.519 11.312 -12.852 1.00 83.56 105 LEU A C 1
ATOM 769 O O . LEU A 1 105 ? 9.276 10.354 -12.730 1.00 83.56 105 LEU A O 1
ATOM 773 N N . ALA A 1 106 ? 8.895 12.436 -13.469 1.00 83.25 106 ALA A N 1
ATOM 774 C CA . ALA A 1 106 ? 10.222 12.606 -14.057 1.00 83.25 106 ALA A CA 1
ATOM 775 C C . ALA A 1 106 ? 11.337 12.461 -13.010 1.00 83.25 106 ALA A C 1
ATOM 777 O O . ALA A 1 106 ? 12.343 11.810 -13.269 1.00 83.25 106 ALA A O 1
ATOM 778 N N . SER A 1 107 ? 11.155 13.017 -11.808 1.00 84.56 107 SER A N 1
ATOM 779 C CA . SER A 1 107 ? 12.143 12.893 -10.732 1.00 84.56 107 SER A CA 1
ATOM 780 C C . SER A 1 107 ? 12.318 11.452 -10.254 1.00 84.56 107 SER A C 1
ATOM 782 O O . SER A 1 107 ? 13.447 11.044 -9.995 1.00 84.56 107 SER A O 1
ATOM 784 N N . ILE A 1 108 ? 11.229 10.677 -10.191 1.00 83.38 108 ILE A N 1
ATOM 785 C CA . ILE A 1 108 ? 11.272 9.258 -9.834 1.00 83.38 108 ILE A CA 1
ATOM 786 C C . ILE A 1 108 ? 12.043 8.500 -10.914 1.00 83.38 108 ILE A C 1
ATOM 788 O O . ILE A 1 108 ? 12.993 7.810 -10.569 1.00 83.38 108 ILE A O 1
ATOM 792 N N . LEU A 1 109 ? 11.704 8.728 -12.190 1.00 82.62 109 LEU A N 1
ATOM 793 C CA . LEU A 1 109 ? 12.316 8.056 -13.341 1.00 82.62 109 LEU A CA 1
ATOM 794 C C . LEU A 1 109 ? 13.804 8.380 -13.546 1.00 82.62 109 LEU A C 1
ATOM 796 O O . LEU A 1 109 ? 14.560 7.555 -14.051 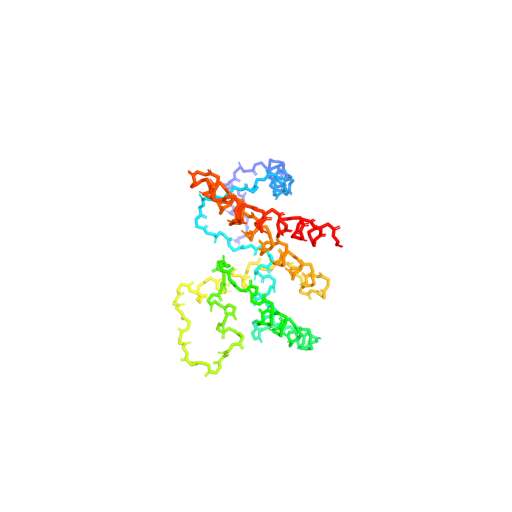1.00 82.62 109 LEU A O 1
ATOM 800 N N . MET A 1 110 ? 14.246 9.582 -13.172 1.00 78.38 110 MET A N 1
ATOM 801 C CA . MET A 1 110 ? 15.631 10.027 -13.373 1.00 78.38 110 MET A CA 1
ATOM 802 C C . MET A 1 110 ? 16.579 9.683 -12.215 1.00 78.38 110 MET A C 1
ATOM 804 O O . MET A 1 110 ? 17.792 9.694 -12.413 1.00 78.38 110 MET A O 1
ATOM 808 N N . GLN A 1 111 ? 16.068 9.421 -11.008 1.00 69.25 111 GLN A N 1
ATOM 809 C CA . GLN A 1 111 ? 16.884 9.166 -9.805 1.00 69.25 111 GLN A CA 1
ATOM 810 C C . GLN A 1 111 ? 17.211 7.679 -9.594 1.00 69.25 111 GLN A C 1
ATOM 812 O O . GLN A 1 111 ? 17.566 7.260 -8.493 1.00 69.25 111 GLN A O 1
ATOM 817 N N . GLU A 1 112 ? 17.084 6.865 -10.635 1.00 62.88 112 GLU A N 1
ATOM 818 C CA . GLU A 1 112 ? 17.089 5.413 -10.508 1.00 62.88 112 GLU A CA 1
ATOM 819 C C . GLU A 1 112 ? 18.483 4.824 -10.655 1.00 62.88 112 GLU A C 1
ATOM 821 O O . GLU A 1 112 ? 19.148 4.994 -11.675 1.00 62.88 112 GLU A O 1
ATOM 826 N N . THR A 1 113 ? 18.906 4.081 -9.635 1.00 58.88 113 THR A N 1
ATOM 827 C CA . THR A 1 113 ? 20.178 3.347 -9.643 1.00 58.88 113 THR A CA 1
ATOM 828 C C . THR A 1 113 ? 20.010 1.830 -9.600 1.00 58.88 113 THR A C 1
ATOM 830 O O . THR A 1 113 ? 20.991 1.123 -9.797 1.00 58.88 113 THR A O 1
ATOM 833 N N . GLU A 1 114 ? 18.801 1.319 -9.345 1.00 70.88 114 GLU A N 1
ATOM 834 C CA . GLU A 1 114 ? 18.527 -0.115 -9.170 1.00 70.88 114 GLU A CA 1
ATOM 835 C C . GLU A 1 114 ? 17.563 -0.637 -10.241 1.00 70.88 114 GLU A C 1
ATOM 837 O O . GLU A 1 114 ? 16.545 0.000 -10.530 1.00 70.88 114 GLU A O 1
ATOM 842 N N . GLU A 1 115 ? 17.883 -1.792 -10.828 1.00 77.81 115 GLU A N 1
ATOM 843 C CA . GLU A 1 115 ? 17.049 -2.462 -11.829 1.00 77.81 115 GLU A CA 1
ATOM 844 C C . GLU A 1 115 ? 15.724 -2.942 -11.218 1.00 77.81 115 GLU A C 1
ATOM 846 O O . GLU A 1 115 ? 15.666 -3.406 -10.079 1.00 77.81 115 GLU A O 1
ATOM 851 N N . LEU A 1 116 ? 14.635 -2.817 -11.979 1.00 83.81 116 LEU A N 1
ATOM 852 C CA . LEU A 1 116 ? 13.329 -3.344 -11.587 1.00 83.81 116 LEU A CA 1
ATOM 853 C C . LEU A 1 116 ? 13.366 -4.876 -11.615 1.00 83.81 116 LEU A C 1
ATOM 855 O O . LEU A 1 116 ? 13.492 -5.470 -12.683 1.00 83.81 116 LEU A O 1
ATOM 859 N N . SER A 1 117 ? 13.206 -5.505 -10.452 1.00 85.19 117 SER A N 1
ATOM 860 C CA . SER A 1 117 ? 13.079 -6.957 -10.314 1.00 85.19 117 SER A CA 1
ATOM 861 C C . SER A 1 117 ? 11.703 -7.350 -9.773 1.00 85.19 117 SER A C 1
ATOM 863 O O . SER A 1 117 ? 11.003 -6.547 -9.151 1.00 85.19 117 SER A O 1
ATOM 865 N N . PHE A 1 118 ? 11.323 -8.610 -9.988 1.00 86.25 118 PHE A N 1
ATOM 866 C CA . PHE A 1 118 ? 10.085 -9.181 -9.453 1.00 86.25 118 PHE A CA 1
ATOM 867 C C . PHE A 1 118 ? 10.024 -9.081 -7.918 1.00 86.25 118 PHE A C 1
ATOM 869 O O . PHE A 1 118 ? 9.041 -8.591 -7.369 1.00 86.25 118 PHE A O 1
ATOM 876 N N . GLU A 1 119 ? 11.112 -9.441 -7.233 1.00 87.69 119 GLU A N 1
ATOM 877 C CA . GLU A 1 119 ? 11.218 -9.390 -5.766 1.00 87.69 119 GLU A CA 1
ATOM 878 C C . GLU A 1 119 ? 11.037 -7.966 -5.220 1.00 87.69 119 GLU A C 1
ATOM 880 O O . GLU A 1 119 ? 10.386 -7.755 -4.194 1.00 87.69 119 GLU A O 1
ATOM 885 N N . LEU A 1 120 ? 11.583 -6.968 -5.924 1.00 87.94 120 LEU A N 1
ATOM 886 C CA . LEU A 1 120 ? 11.459 -5.565 -5.538 1.00 87.94 120 LEU A CA 1
ATOM 887 C C . LEU A 1 120 ? 10.004 -5.089 -5.637 1.00 87.94 120 LEU A C 1
ATOM 889 O O . LEU A 1 120 ? 9.522 -4.370 -4.760 1.00 87.94 120 LEU A O 1
ATOM 893 N N . VAL A 1 121 ? 9.295 -5.509 -6.687 1.00 88.31 121 VAL A N 1
ATOM 894 C CA . VAL A 1 121 ? 7.876 -5.194 -6.893 1.00 88.31 121 VAL A CA 1
ATOM 895 C C . VAL A 1 121 ? 6.994 -5.882 -5.851 1.00 88.31 121 VAL A C 1
ATOM 897 O O . VAL A 1 121 ? 6.120 -5.229 -5.277 1.00 88.31 121 VAL A O 1
ATOM 900 N N . GLU A 1 122 ? 7.221 -7.165 -5.563 1.00 89.19 122 GLU A N 1
ATOM 901 C CA . GLU A 1 122 ? 6.466 -7.881 -4.527 1.00 89.19 122 GLU A CA 1
ATOM 902 C C . GLU A 1 122 ? 6.654 -7.237 -3.151 1.00 89.19 122 GLU A C 1
ATOM 904 O O . GLU A 1 122 ? 5.674 -6.908 -2.477 1.00 89.19 122 GLU A O 1
ATOM 909 N N . SER A 1 123 ? 7.904 -6.952 -2.778 1.00 89.25 123 SER A N 1
ATOM 910 C CA . SER A 1 123 ? 8.237 -6.251 -1.534 1.00 89.25 123 SER A CA 1
ATOM 911 C C . SER A 1 123 ? 7.567 -4.871 -1.454 1.00 89.25 123 SER A C 1
ATOM 913 O O . SER A 1 123 ? 7.047 -4.474 -0.406 1.00 89.25 123 SER A O 1
ATOM 915 N N . ALA A 1 124 ? 7.488 -4.146 -2.577 1.00 89.12 124 ALA A N 1
ATOM 916 C CA . ALA A 1 124 ? 6.775 -2.875 -2.644 1.00 89.12 124 ALA A CA 1
ATOM 917 C C . ALA A 1 124 ? 5.264 -3.037 -2.393 1.00 89.12 124 ALA A C 1
ATOM 919 O O . ALA A 1 124 ? 4.687 -2.253 -1.636 1.00 89.12 124 ALA A O 1
ATOM 920 N N . ILE A 1 125 ? 4.619 -4.063 -2.959 1.00 90.44 125 ILE A N 1
ATOM 921 C CA . ILE A 1 125 ? 3.198 -4.355 -2.699 1.00 90.44 125 ILE A CA 1
ATOM 922 C C . ILE A 1 125 ? 2.970 -4.688 -1.225 1.00 90.44 125 ILE A C 1
ATOM 924 O O . ILE A 1 125 ? 2.044 -4.153 -0.607 1.00 90.44 125 ILE A O 1
ATOM 928 N N . GLU A 1 126 ? 3.803 -5.544 -0.638 1.00 89.25 126 GLU A N 1
ATOM 929 C CA . GLU A 1 126 ? 3.699 -5.898 0.779 1.00 89.25 126 GLU A CA 1
ATOM 930 C C . GLU A 1 126 ? 3.853 -4.671 1.684 1.00 89.25 126 GLU A C 1
ATOM 932 O O . GLU A 1 126 ? 3.070 -4.480 2.622 1.00 89.25 126 GLU A O 1
ATOM 937 N N . ALA A 1 127 ? 4.796 -3.782 1.363 1.00 89.00 127 ALA A N 1
ATOM 938 C CA . ALA A 1 127 ? 4.969 -2.519 2.069 1.00 89.00 127 ALA A CA 1
ATOM 939 C C . ALA A 1 127 ? 3.714 -1.628 1.981 1.00 89.00 127 ALA A C 1
ATOM 941 O O . ALA A 1 127 ? 3.297 -1.050 2.993 1.00 89.00 127 ALA A O 1
ATOM 942 N N . LEU A 1 128 ? 3.062 -1.550 0.814 1.00 88.56 128 LEU A N 1
ATOM 943 C CA . LEU A 1 128 ? 1.811 -0.801 0.636 1.00 88.56 128 LEU A CA 1
ATOM 944 C C . LEU A 1 128 ? 0.642 -1.416 1.420 1.00 88.56 128 LEU A C 1
ATOM 946 O O . LEU A 1 128 ? -0.092 -0.692 2.104 1.00 88.56 128 LEU A O 1
ATOM 950 N N . ARG A 1 129 ? 0.492 -2.746 1.391 1.00 89.81 129 ARG A N 1
ATOM 951 C CA . ARG A 1 129 ? -0.512 -3.475 2.187 1.00 89.81 129 ARG A CA 1
ATOM 952 C C . ARG A 1 129 ? -0.332 -3.214 3.676 1.00 89.81 129 ARG A C 1
ATOM 954 O O . ARG A 1 129 ? -1.278 -2.821 4.365 1.00 89.81 129 ARG A O 1
ATOM 961 N N . ARG A 1 130 ? 0.901 -3.356 4.167 1.00 88.06 130 ARG A N 1
ATOM 962 C CA . ARG A 1 130 ? 1.253 -3.088 5.562 1.00 88.06 130 ARG A CA 1
ATOM 963 C C . ARG A 1 130 ? 0.927 -1.650 5.952 1.00 88.06 130 ARG A C 1
ATOM 965 O O . ARG A 1 130 ? 0.265 -1.431 6.966 1.00 88.06 130 ARG A O 1
ATOM 972 N N . ARG A 1 131 ? 1.310 -0.672 5.127 1.00 88.75 131 ARG A N 1
ATOM 973 C CA . ARG A 1 131 ? 0.994 0.749 5.343 1.00 88.75 131 ARG A CA 1
ATOM 974 C C . ARG A 1 131 ? -0.512 0.985 5.469 1.00 88.75 131 ARG A C 1
ATOM 976 O O . ARG A 1 131 ? -0.943 1.691 6.384 1.00 88.75 131 ARG A O 1
ATOM 983 N N . LYS A 1 132 ? -1.323 0.393 4.586 1.00 86.62 132 LYS A N 1
ATOM 984 C CA . LYS A 1 132 ? -2.789 0.513 4.636 1.00 86.62 132 LYS A CA 1
ATOM 985 C C . LYS A 1 132 ? -3.354 -0.057 5.938 1.00 86.62 132 LYS A C 1
ATOM 987 O O . LYS A 1 132 ? -4.172 0.597 6.590 1.00 86.62 132 LYS A O 1
ATOM 992 N N . LEU A 1 133 ? -2.900 -1.243 6.344 1.00 84.94 133 LEU A N 1
ATOM 993 C CA . LEU A 1 133 ? -3.318 -1.882 7.594 1.00 84.94 133 LEU A CA 1
ATOM 994 C C . LEU A 1 133 ? -2.912 -1.060 8.826 1.00 84.94 133 LEU A C 1
ATOM 996 O O . LEU A 1 133 ? -3.719 -0.877 9.739 1.00 84.94 133 LEU A O 1
ATOM 1000 N N . GLU A 1 134 ? -1.703 -0.499 8.842 1.00 87.31 134 GLU A N 1
ATOM 1001 C CA . GLU A 1 134 ? -1.245 0.403 9.903 1.00 87.31 134 GLU A CA 1
ATOM 1002 C C . GLU A 1 134 ? -2.089 1.686 9.966 1.00 87.31 134 GLU A C 1
ATOM 1004 O O . GLU A 1 134 ? -2.484 2.117 11.054 1.00 87.31 134 GLU A O 1
ATOM 1009 N N . GLY A 1 135 ? -2.432 2.268 8.813 1.00 85.75 135 GLY A N 1
ATOM 1010 C CA . GLY A 1 135 ? -3.348 3.405 8.717 1.00 85.75 135 GLY A CA 1
ATOM 1011 C C . GLY A 1 135 ? -4.737 3.079 9.270 1.00 85.75 135 GLY A C 1
ATOM 1012 O O . GLY A 1 135 ? -5.265 3.820 10.104 1.00 85.75 135 GLY A O 1
ATOM 1013 N N . ARG A 1 136 ? -5.298 1.923 8.894 1.00 85.50 136 ARG A N 1
ATOM 1014 C CA . ARG A 1 136 ? -6.584 1.445 9.420 1.00 85.50 136 ARG A CA 1
ATOM 1015 C C . ARG A 1 136 ? -6.526 1.215 10.929 1.00 85.50 136 ARG A C 1
ATOM 1017 O O . ARG A 1 136 ? -7.439 1.641 11.629 1.00 85.50 136 ARG A O 1
ATOM 1024 N N . LYS A 1 137 ? -5.445 0.624 11.448 1.00 84.00 137 LYS A N 1
ATOM 1025 C CA . LYS A 1 137 ? -5.228 0.441 12.892 1.00 84.00 137 LYS A CA 1
ATOM 1026 C C . LYS A 1 137 ? -5.207 1.778 13.639 1.00 84.00 137 LYS A C 1
ATOM 1028 O O . LYS A 1 137 ? -5.797 1.883 14.713 1.00 84.00 137 LYS A O 1
ATOM 1033 N N . ARG A 1 138 ? -4.548 2.806 13.089 1.00 86.56 138 ARG A N 1
ATOM 1034 C CA . ARG A 1 138 ? -4.526 4.157 13.681 1.00 86.56 138 ARG A CA 1
ATOM 1035 C C . ARG A 1 138 ? -5.918 4.788 13.699 1.00 86.56 138 ARG A C 1
ATOM 1037 O O . ARG A 1 138 ? -6.331 5.269 14.750 1.00 86.56 138 ARG A O 1
ATOM 1044 N N . ALA A 1 139 ? -6.648 4.726 12.585 1.00 86.12 139 ALA A N 1
ATOM 1045 C CA . ALA A 1 139 ? -8.024 5.219 12.507 1.00 86.12 139 ALA A CA 1
ATOM 1046 C C . ALA A 1 139 ? -8.944 4.490 13.501 1.00 86.12 139 ALA A C 1
ATOM 1048 O O . ALA A 1 139 ? -9.721 5.117 14.214 1.00 86.12 139 ALA A O 1
ATOM 1049 N N . LEU A 1 140 ? -8.793 3.170 13.620 1.00 85.94 140 LEU A N 1
ATOM 1050 C CA . LEU A 1 140 ? -9.563 2.364 14.556 1.00 85.94 140 LEU A CA 1
ATOM 1051 C C . LEU A 1 140 ? -9.261 2.719 16.017 1.00 85.94 140 LEU A C 1
ATOM 1053 O O . LEU A 1 140 ? -10.183 2.873 16.810 1.00 85.94 140 LEU A O 1
ATOM 1057 N N . ASN A 1 141 ? -7.988 2.908 16.375 1.00 86.94 141 ASN A N 1
ATOM 1058 C CA . ASN A 1 141 ? -7.614 3.369 17.715 1.00 86.94 141 ASN A CA 1
ATOM 1059 C C . ASN A 1 141 ? -8.185 4.766 18.024 1.00 86.94 141 ASN A C 1
ATOM 1061 O O . ASN A 1 141 ? -8.588 5.013 19.158 1.00 86.94 141 ASN A O 1
ATOM 1065 N N . ALA A 1 142 ? -8.249 5.667 17.036 1.00 86.50 142 ALA A N 1
ATOM 1066 C CA . ALA A 1 142 ? -8.888 6.972 17.206 1.00 86.50 142 ALA A CA 1
ATOM 1067 C C . ALA A 1 142 ? -10.401 6.838 17.454 1.00 86.50 142 ALA A C 1
ATOM 1069 O O . ALA A 1 142 ? -10.920 7.460 18.380 1.00 86.50 142 ALA A O 1
ATOM 1070 N N . ASN A 1 143 ? -11.082 5.965 16.703 1.00 83.69 143 ASN A N 1
ATOM 1071 C CA . ASN A 1 143 ? -12.505 5.673 16.893 1.00 83.69 143 ASN A CA 1
ATOM 1072 C C . ASN A 1 143 ? -12.790 5.035 18.261 1.00 83.69 143 ASN A C 1
ATOM 1074 O O . ASN A 1 143 ? -13.777 5.384 18.900 1.00 83.69 143 ASN A O 1
ATOM 1078 N N . ILE A 1 144 ? -11.917 4.136 18.733 1.00 84.06 144 ILE A N 1
ATOM 1079 C CA . ILE A 1 144 ? -11.997 3.549 20.080 1.00 84.06 144 ILE A CA 1
ATOM 1080 C C . ILE A 1 144 ? -11.914 4.652 21.137 1.00 84.06 144 ILE A C 1
ATOM 1082 O O . ILE A 1 144 ? -12.800 4.752 21.979 1.00 84.06 144 ILE A O 1
ATOM 1086 N N . ALA A 1 145 ? -10.907 5.526 21.050 1.00 87.19 145 ALA A N 1
ATOM 1087 C CA . ALA A 1 145 ? -10.751 6.631 21.992 1.00 87.19 145 ALA A CA 1
ATOM 1088 C C . ALA A 1 145 ? -11.948 7.602 21.962 1.00 87.19 145 ALA A C 1
ATOM 1090 O O . ALA A 1 145 ? -12.310 8.185 22.982 1.00 87.19 145 ALA A O 1
ATOM 1091 N N . GLU A 1 146 ? -12.582 7.798 20.804 1.00 86.62 146 GLU A N 1
ATOM 1092 C CA . GLU A 1 146 ? -13.798 8.605 20.691 1.00 86.62 146 GLU A CA 1
ATOM 1093 C C . GLU A 1 146 ? -15.027 7.911 21.302 1.00 86.62 146 GLU A C 1
ATOM 1095 O O . GLU A 1 146 ? -15.790 8.557 22.024 1.00 86.62 14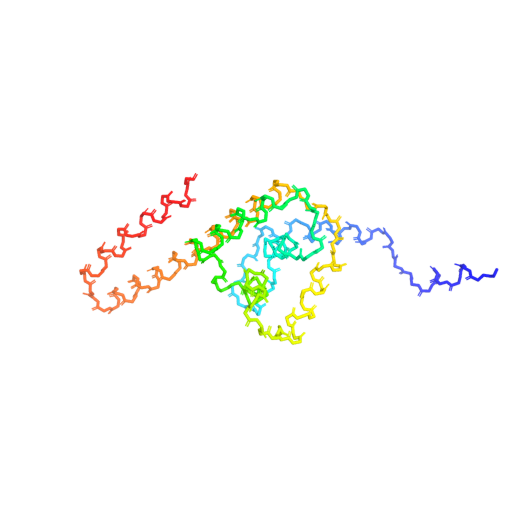6 GLU A O 1
ATOM 1100 N N . ALA A 1 147 ? -15.200 6.608 21.069 1.00 84.38 147 ALA A N 1
ATOM 1101 C CA . ALA A 1 147 ? -16.272 5.807 21.661 1.00 84.38 147 ALA A CA 1
ATOM 1102 C C . ALA A 1 147 ? -16.154 5.741 23.194 1.00 84.38 147 ALA A C 1
ATOM 1104 O O . ALA A 1 147 ? -17.160 5.881 23.890 1.00 84.38 147 ALA A O 1
ATOM 1105 N N . GLU A 1 148 ? -14.930 5.628 23.722 1.00 86.44 148 GLU A N 1
ATOM 1106 C CA . GLU A 1 148 ? -14.640 5.708 25.160 1.00 86.44 148 GLU A CA 1
ATOM 1107 C C . GLU A 1 148 ? -15.063 7.062 25.743 1.00 86.44 148 GLU A C 1
ATOM 1109 O O . GLU A 1 148 ? -15.759 7.107 26.756 1.00 86.44 148 GLU A O 1
ATOM 1114 N N . ARG A 1 149 ? -14.733 8.179 25.075 1.00 88.31 149 ARG A N 1
ATOM 1115 C CA . ARG A 1 149 ? -15.181 9.518 25.512 1.00 88.31 149 ARG A CA 1
ATOM 1116 C C . ARG A 1 149 ? -16.702 9.668 25.499 1.00 88.31 149 ARG A C 1
ATOM 1118 O O . ARG A 1 149 ? -17.243 10.402 26.323 1.00 88.31 149 ARG A O 1
ATOM 1125 N N . LYS A 1 150 ? -17.387 9.004 24.565 1.00 90.38 150 LYS A N 1
ATOM 1126 C CA . LYS A 1 150 ? -18.851 9.031 24.419 1.00 90.38 150 LYS A CA 1
ATOM 1127 C C . LYS A 1 150 ? -19.576 8.000 25.299 1.00 90.38 150 LYS A C 1
ATOM 1129 O O . LYS A 1 150 ? -20.802 8.013 25.317 1.00 90.38 150 LYS A O 1
ATOM 1134 N N . ASN A 1 151 ? -18.851 7.151 26.041 1.00 85.25 151 ASN A N 1
ATOM 1135 C CA . ASN A 1 151 ? -19.391 6.011 26.800 1.00 85.25 151 ASN A CA 1
ATOM 1136 C C . ASN A 1 151 ? -20.264 5.056 25.956 1.00 85.25 151 ASN A C 1
ATOM 1138 O O . ASN A 1 151 ? -21.206 4.444 26.461 1.00 85.25 151 ASN A O 1
ATOM 1142 N N . ASP A 1 152 ? -19.949 4.900 24.668 1.00 86.38 152 ASP A N 1
ATOM 1143 C CA . ASP A 1 152 ? -20.677 3.987 23.783 1.00 86.38 152 ASP A CA 1
ATOM 1144 C C . ASP A 1 152 ? -20.108 2.563 23.888 1.00 86.38 152 ASP A C 1
ATOM 1146 O O . ASP A 1 152 ? -19.220 2.150 23.137 1.00 86.38 152 ASP A O 1
ATOM 1150 N N . ALA A 1 153 ? -20.616 1.803 24.862 1.00 79.69 153 ALA A N 1
ATOM 1151 C CA . ALA A 1 153 ? -20.170 0.437 25.136 1.00 79.69 153 ALA A CA 1
ATOM 1152 C C . ALA A 1 153 ? -20.449 -0.542 23.978 1.00 79.69 153 ALA A C 1
ATOM 1154 O O . ALA A 1 153 ? -19.690 -1.497 23.780 1.00 79.69 153 ALA A O 1
ATOM 1155 N N . ALA A 1 154 ? -21.509 -0.307 23.196 1.00 81.75 154 ALA A N 1
ATOM 1156 C CA . ALA A 1 154 ? -21.853 -1.151 22.056 1.00 81.75 154 ALA A CA 1
ATOM 1157 C C . ALA A 1 154 ? -20.836 -0.956 20.924 1.00 81.75 154 ALA A C 1
ATOM 1159 O O . ALA A 1 154 ? -20.243 -1.936 20.459 1.00 81.75 154 ALA A O 1
ATOM 1160 N N . ALA A 1 155 ? -20.555 0.298 20.555 1.00 79.25 155 ALA A N 1
ATOM 1161 C CA . ALA A 1 155 ? -19.542 0.623 19.554 1.00 79.25 155 ALA A CA 1
ATOM 1162 C C . ALA A 1 155 ? -18.137 0.172 19.986 1.00 79.25 155 ALA A C 1
ATOM 1164 O O . ALA A 1 155 ? -17.399 -0.398 19.183 1.00 79.25 155 ALA A O 1
ATOM 1165 N N . LEU A 1 156 ? -17.779 0.346 21.262 1.00 81.19 156 LEU A N 1
ATOM 1166 C CA . LEU A 1 156 ? -16.469 -0.046 21.786 1.00 81.19 156 LEU A CA 1
ATOM 1167 C C . LEU A 1 156 ? -16.189 -1.548 21.611 1.00 81.19 156 LEU A C 1
ATOM 1169 O O . LEU A 1 156 ? -15.100 -1.931 21.180 1.00 81.19 156 LEU A O 1
ATOM 1173 N N . SER A 1 157 ? -17.177 -2.401 21.897 1.00 82.69 157 SER A N 1
ATOM 1174 C CA . SER A 1 157 ? -17.028 -3.858 21.773 1.00 82.69 157 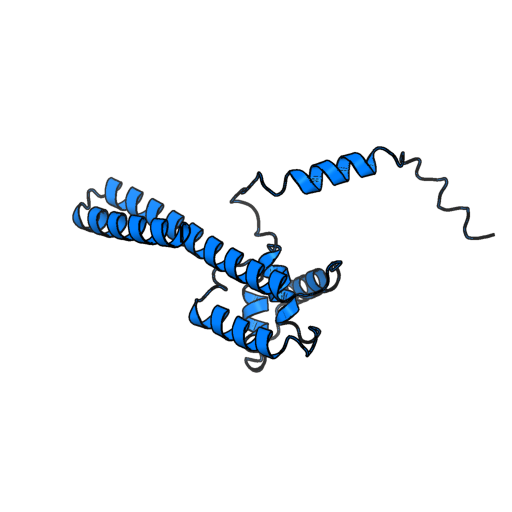SER A CA 1
ATOM 1175 C C . SER A 1 157 ? -16.774 -4.309 20.326 1.00 82.69 157 SER A C 1
ATOM 1177 O O . SER A 1 157 ? -15.898 -5.143 20.082 1.00 82.69 157 SER A O 1
ATOM 1179 N N . ALA A 1 158 ? -17.472 -3.702 19.360 1.00 85.25 158 ALA A N 1
ATOM 1180 C CA . ALA A 1 158 ? -17.302 -3.984 17.938 1.00 85.25 158 ALA A CA 1
ATOM 1181 C C . ALA A 1 158 ? -15.927 -3.517 17.429 1.00 85.25 158 ALA A C 1
ATOM 1183 O O . ALA A 1 158 ? -15.2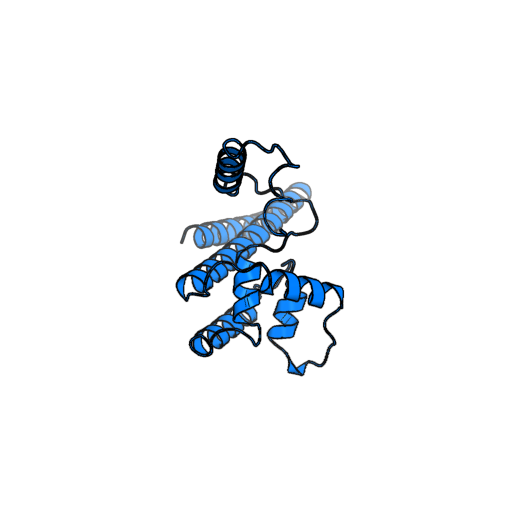30 -4.265 16.740 1.00 85.25 158 ALA A O 1
ATOM 1184 N N . LEU A 1 159 ? -15.496 -2.315 17.828 1.00 83.19 159 LEU A N 1
ATOM 1185 C CA . LEU A 1 159 ? -14.205 -1.752 17.421 1.00 83.19 159 LEU A CA 1
ATOM 1186 C C . LEU A 1 159 ? -13.017 -2.544 17.998 1.00 83.19 159 LEU A C 1
ATOM 1188 O O . LEU A 1 159 ? -11.996 -2.711 17.328 1.00 83.19 159 LEU A O 1
ATOM 1192 N N . LEU A 1 160 ? -13.139 -3.083 19.216 1.00 82.31 160 LEU A N 1
ATOM 1193 C CA . LEU A 1 160 ? -12.113 -3.950 19.808 1.00 82.31 160 LEU A CA 1
ATOM 1194 C C . LEU A 1 160 ? -11.995 -5.299 19.083 1.00 82.31 160 LEU A C 1
ATOM 1196 O O . LEU A 1 160 ? -10.878 -5.778 18.875 1.00 82.31 160 LEU A O 1
ATOM 1200 N N . ALA A 1 161 ? -13.112 -5.892 18.652 1.00 85.50 161 ALA A N 1
ATOM 1201 C CA . ALA A 1 161 ? -13.090 -7.112 17.846 1.00 85.50 161 ALA A CA 1
ATOM 1202 C C . ALA A 1 161 ? -12.409 -6.880 16.484 1.00 85.50 161 ALA A C 1
ATOM 1204 O O . ALA A 1 161 ? -11.553 -7.673 16.078 1.00 85.50 161 ALA A O 1
ATOM 1205 N N . GLU A 1 162 ? -12.712 -5.758 15.819 1.00 83.88 162 GLU A N 1
ATOM 1206 C CA . GLU A 1 162 ? -12.048 -5.360 14.570 1.00 83.88 162 GLU A CA 1
ATOM 1207 C C . GLU A 1 162 ? -10.534 -5.167 14.777 1.00 83.88 162 GLU A C 1
ATOM 1209 O O . GLU A 1 162 ? -9.725 -5.614 13.961 1.00 83.88 162 GLU A O 1
ATOM 1214 N N . LYS A 1 163 ? -10.122 -4.589 15.913 1.00 81.19 163 LYS A N 1
ATOM 1215 C CA . LYS A 1 163 ? -8.704 -4.361 16.232 1.00 81.19 163 LYS A CA 1
ATOM 1216 C C . LYS A 1 163 ? -7.927 -5.667 16.325 1.00 81.19 163 LYS A C 1
ATOM 1218 O O . LYS A 1 163 ? -6.838 -5.767 15.763 1.00 81.19 163 LYS A O 1
ATOM 1223 N N . VAL A 1 164 ? -8.488 -6.671 16.997 1.00 85.56 164 VAL A N 1
ATOM 1224 C CA . VAL A 1 164 ? -7.860 -7.996 17.114 1.00 85.56 164 VAL A CA 1
ATOM 1225 C C . VAL A 1 164 ? -7.733 -8.667 15.745 1.00 85.56 164 VAL A C 1
ATOM 1227 O O . VAL A 1 164 ? -6.712 -9.300 15.473 1.00 85.56 164 VAL A O 1
ATOM 1230 N N . ALA A 1 165 ? -8.727 -8.515 14.865 1.00 83.88 165 ALA A N 1
ATOM 1231 C CA . ALA A 1 165 ? -8.671 -9.070 13.514 1.00 83.88 165 ALA A CA 1
ATOM 1232 C C . ALA A 1 165 ? -7.538 -8.438 12.683 1.00 83.88 165 ALA A C 1
ATOM 1234 O O . ALA A 1 165 ? -6.742 -9.158 12.081 1.00 83.88 165 ALA A O 1
ATOM 1235 N N . ILE A 1 166 ? -7.405 -7.107 12.724 1.00 79.12 166 ILE A N 1
ATOM 1236 C CA . ILE A 1 166 ? -6.336 -6.382 12.018 1.00 79.12 166 ILE A CA 1
ATOM 1237 C C . ILE A 1 166 ? -4.956 -6.737 12.582 1.00 79.12 166 ILE A C 1
ATOM 1239 O O . ILE A 1 166 ? -4.004 -6.909 11.826 1.00 79.12 166 ILE A O 1
ATOM 1243 N N . GLU A 1 167 ? -4.820 -6.881 13.901 1.00 81.12 167 GLU A N 1
ATOM 1244 C CA . GLU A 1 167 ? -3.542 -7.267 14.511 1.00 81.12 167 GLU A CA 1
ATOM 1245 C C . GLU A 1 167 ? -3.112 -8.692 14.161 1.00 81.12 167 GLU A C 1
ATOM 1247 O O . GLU A 1 167 ? -1.913 -8.949 14.071 1.00 81.12 167 GLU A O 1
ATOM 1252 N N . ARG A 1 168 ? -4.060 -9.609 13.935 1.00 81.50 168 ARG A N 1
ATOM 1253 C CA . ARG A 1 168 ? -3.750 -10.939 13.394 1.00 81.50 168 ARG A CA 1
ATOM 1254 C C . ARG A 1 168 ? -3.310 -10.857 11.937 1.00 81.50 168 ARG A C 1
ATOM 1256 O O . ARG A 1 168 ? -2.308 -11.471 11.600 1.00 81.50 168 ARG A O 1
ATOM 1263 N N . ALA A 1 169 ? -4.000 -10.066 11.117 1.00 78.62 169 ALA A N 1
ATOM 1264 C CA . ALA A 1 169 ? -3.642 -9.871 9.712 1.00 78.62 169 ALA A CA 1
ATOM 1265 C C . ALA A 1 169 ? -2.261 -9.215 9.527 1.00 78.62 169 ALA A C 1
ATOM 1267 O O . ALA A 1 169 ? -1.586 -9.497 8.554 1.00 78.62 169 ALA A O 1
ATOM 1268 N N . LEU A 1 170 ? -1.825 -8.370 10.467 1.00 75.62 170 LEU A N 1
ATOM 1269 C CA . LEU A 1 170 ? -0.488 -7.757 10.461 1.00 75.62 170 LEU A CA 1
ATOM 1270 C C . LEU A 1 170 ? 0.643 -8.690 10.930 1.00 75.62 170 LEU A C 1
ATOM 1272 O O . LEU A 1 170 ? 1.809 -8.319 10.815 1.00 75.62 170 LEU A O 1
ATOM 1276 N N . ARG A 1 171 ? 0.318 -9.828 11.555 1.00 75.00 171 ARG A N 1
ATOM 1277 C CA . ARG A 1 171 ? 1.297 -10.809 12.061 1.00 75.00 171 ARG A CA 1
ATOM 1278 C C . ARG A 1 171 ? 1.427 -12.048 11.175 1.00 75.00 171 ARG A C 1
ATOM 1280 O O . ARG A 1 171 ? 2.369 -12.805 11.392 1.00 75.00 171 ARG A O 1
ATOM 1287 N N . ALA A 1 172 ? 0.445 -12.284 10.308 1.00 59.88 172 ALA A N 1
ATOM 1288 C CA . ALA A 1 172 ? 0.467 -13.331 9.295 1.00 59.88 172 ALA A CA 1
ATOM 1289 C C . ALA A 1 172 ? 1.337 -12.884 8.118 1.00 59.88 172 ALA A C 1
ATOM 1291 O O . ALA A 1 172 ? 2.017 -13.770 7.565 1.00 59.88 172 ALA A O 1
#

Radius of gyration: 21.77 Å; chains: 1; bounding box: 67×38×48 Å

Foldseek 3Di:
DPDPPPVPPDPDPPPVVVVVVVVVVVCPVPDPDPDDLDDQDPLNLLLLQLLDPPADPVCVVVNVVVLCCCVVVVLLPPGSLSLVSVCSSCVVVPDDRPPVNVVVSVVSVVVDDDHRDPVSNVVSSVVSVLVVLVVVLVVLVVVLVVCVVVVVPVSNVVSVVVNVVSVVVNVD